Protein AF-A0A7Y8M3M2-F1 (afdb_monomer)

Foldseek 3Di:
DADADDCCVVQVFADDDALPDDLVRLVVRLVSGPVSVVLPPDVPGHHAPVVVVSVVSNVVSVVCVVCVQWPDKDQGPFDADSVNDTDSPDIDTGD

Nearest PDB structures (foldseek):
  8wzu-assembly1_B  TM=8.957E-01  e=5.532E-05  Nitrosopumilus maritimus SCM1
  4xz3-assembly1_D  TM=9.139E-01  e=3.434E-04  Candidatus Korarchaeum cryptofilum OPF8
  4xym-assembly1_B  TM=8.815E-01  e=2.646E-04  Candidatus Korarchaeum cryptofilum OPF8
  4xyl-assembly1_D  TM=8.698E-01  e=7.037E-04  Candidatus Korarchaeum cryptofilum OPF8
  4xyl-assembly1_B  TM=8.741E-01  e=1.442E-03  Candidatus Korarchaeum cryptofilum OPF8

Structure (mmCIF, N/CA/C/O backbone):
data_AF-A0A7Y8M3M2-F1
#
_entry.id   AF-A0A7Y8M3M2-F1
#
loop_
_atom_site.group_PDB
_atom_site.id
_atom_site.type_symbol
_atom_site.label_atom_id
_atom_site.label_alt_id
_atom_site.label_comp_id
_atom_site.label_asym_id
_atom_site.label_entity_id
_atom_site.label_seq_id
_atom_site.pdbx_PDB_ins_code
_atom_site.Cartn_x
_atom_site.Cartn_y
_atom_site.Cartn_z
_atom_site.occupancy
_atom_site.B_iso_or_equiv
_atom_site.auth_seq_id
_atom_site.auth_comp_id
_atom_site.auth_asym_id
_atom_site.auth_atom_id
_atom_site.pdbx_PDB_model_num
ATOM 1 N N . PHE A 1 1 ? -1.622 4.253 -3.449 1.00 85.69 1 PHE A N 1
ATOM 2 C CA . PHE A 1 1 ? -2.327 3.914 -2.193 1.00 85.69 1 PHE A CA 1
ATOM 3 C C . PHE A 1 1 ? -3.344 4.997 -1.921 1.00 85.69 1 PHE A C 1
ATOM 5 O O . PHE A 1 1 ? -3.001 6.162 -2.080 1.00 85.69 1 PHE A O 1
ATOM 12 N N . GLY A 1 2 ? -4.567 4.638 -1.563 1.00 86.44 2 GLY A N 1
ATOM 13 C CA . GLY A 1 2 ? -5.634 5.610 -1.405 1.00 86.44 2 GLY A CA 1
ATOM 14 C C . GLY A 1 2 ? -6.941 4.956 -1.005 1.00 86.44 2 GLY A C 1
ATOM 15 O O . GLY A 1 2 ? -7.013 3.730 -0.896 1.00 86.44 2 GLY A O 1
ATOM 16 N N . SER A 1 3 ? -7.956 5.778 -0.754 1.00 84.75 3 SER A N 1
ATOM 17 C CA . SER A 1 3 ? -9.304 5.270 -0.489 1.00 84.75 3 SER A CA 1
ATOM 18 C C . SER A 1 3 ? -9.805 4.401 -1.654 1.00 84.75 3 SER A C 1
ATOM 20 O O . SER A 1 3 ? -9.389 4.594 -2.794 1.00 84.75 3 SER A O 1
ATOM 22 N N . GLY A 1 4 ? -10.667 3.424 -1.360 1.00 75.06 4 GLY A N 1
ATOM 23 C CA . GLY A 1 4 ? -11.331 2.569 -2.351 1.00 75.06 4 GLY A CA 1
ATOM 24 C C . GLY A 1 4 ? -12.821 2.905 -2.500 1.00 75.06 4 GLY A C 1
ATOM 25 O O . GLY A 1 4 ? -13.405 3.581 -1.653 1.00 75.06 4 GLY A O 1
ATOM 26 N N . GLY A 1 5 ? -13.462 2.397 -3.557 1.00 71.31 5 GLY A N 1
ATOM 27 C CA . GLY A 1 5 ? -14.914 2.502 -3.771 1.00 71.31 5 GLY A CA 1
ATOM 28 C C . GLY A 1 5 ? -15.360 3.560 -4.791 1.00 71.31 5 GLY A C 1
ATOM 29 O O . GLY A 1 5 ? -14.562 4.197 -5.468 1.00 71.31 5 GLY A O 1
ATOM 30 N N . LYS A 1 6 ? -16.679 3.747 -4.931 1.00 66.81 6 LYS A N 1
ATOM 31 C CA . LYS A 1 6 ? -17.287 4.550 -6.018 1.00 66.81 6 LYS A CA 1
ATOM 32 C C . LYS A 1 6 ? -16.860 6.029 -6.039 1.00 66.81 6 LYS A C 1
ATOM 34 O O . LYS A 1 6 ? -16.984 6.683 -7.067 1.00 66.81 6 LYS A O 1
ATOM 39 N N . TYR A 1 7 ? -16.394 6.566 -4.915 1.00 64.69 7 TYR A N 1
ATOM 40 C CA . TYR A 1 7 ? -16.104 7.994 -4.763 1.00 64.69 7 TYR A CA 1
ATOM 41 C C . TYR A 1 7 ? -14.617 8.345 -4.876 1.00 64.69 7 TYR A C 1
ATOM 43 O O . TYR A 1 7 ? -14.270 9.500 -4.658 1.00 64.69 7 TYR A O 1
ATOM 51 N N . VAL A 1 8 ? -13.748 7.392 -5.229 1.00 66.31 8 VAL A N 1
ATOM 52 C CA . VAL A 1 8 ? -12.290 7.612 -5.307 1.00 66.31 8 VAL A CA 1
ATOM 53 C C . VAL A 1 8 ? -11.913 8.730 -6.275 1.00 66.31 8 VAL A C 1
ATOM 55 O O . VAL A 1 8 ? -11.040 9.526 -5.965 1.00 66.31 8 VAL A O 1
ATOM 58 N N . GLU A 1 9 ? -12.613 8.860 -7.403 1.00 62.94 9 GLU A N 1
ATOM 59 C CA . GLU A 1 9 ? -12.353 9.938 -8.371 1.00 62.94 9 GLU A CA 1
ATOM 60 C C . GLU A 1 9 ? -12.709 11.338 -7.836 1.00 62.94 9 GLU A C 1
ATOM 62 O O . GLU A 1 9 ? -12.227 12.339 -8.356 1.00 62.94 9 GLU A O 1
ATOM 67 N N . TYR A 1 10 ? -13.540 11.421 -6.792 1.00 65.75 10 TYR A N 1
ATOM 68 C CA . TYR A 1 10 ? -13.991 12.680 -6.186 1.00 65.75 10 TYR A CA 1
ATOM 69 C C . TYR A 1 10 ? -13.289 12.989 -4.863 1.00 65.75 10 TYR A C 1
ATOM 71 O O . TYR A 1 10 ? -13.168 14.145 -4.459 1.00 65.75 10 TYR A O 1
ATOM 79 N N . ILE A 1 11 ? -12.861 11.948 -4.153 1.00 68.81 11 ILE A N 1
ATOM 80 C CA . ILE A 1 11 ? -12.082 12.048 -2.932 1.00 68.81 11 ILE A CA 1
ATOM 81 C C . ILE A 1 11 ? -10.632 11.895 -3.375 1.00 68.81 11 ILE A C 1
ATOM 83 O O . ILE A 1 11 ? -10.142 10.778 -3.465 1.00 68.81 11 ILE A O 1
ATOM 87 N N . GLU A 1 12 ? -9.966 13.016 -3.666 1.00 80.62 12 GLU A N 1
ATOM 88 C CA . GLU A 1 12 ? -8.537 13.105 -4.019 1.00 80.62 12 GLU A CA 1
ATOM 89 C C . GLU A 1 12 ? -7.629 12.618 -2.863 1.00 80.62 12 GLU A C 1
ATOM 91 O O . GLU A 1 12 ? -6.879 13.373 -2.251 1.00 80.62 12 GLU A O 1
ATOM 96 N N . ASP A 1 13 ? -7.746 11.344 -2.503 1.00 89.69 13 ASP A N 1
ATOM 97 C CA . ASP A 1 13 ? -7.081 10.680 -1.389 1.00 89.69 13 ASP A CA 1
ATOM 98 C C . ASP A 1 13 ? -6.206 9.560 -1.929 1.00 89.69 13 ASP A C 1
ATOM 100 O O . ASP A 1 13 ? -6.462 8.379 -1.701 1.00 89.69 13 ASP A O 1
ATOM 104 N N . THR A 1 14 ? -5.218 9.940 -2.734 1.00 8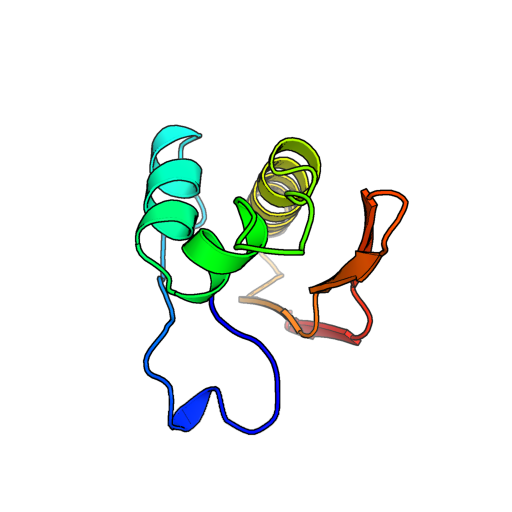9.06 14 THR A N 1
ATOM 105 C CA . THR A 1 14 ? -4.279 9.011 -3.360 1.00 89.06 14 THR A CA 1
ATOM 106 C C . THR A 1 14 ? -2.859 9.540 -3.246 1.00 89.06 14 THR A C 1
ATOM 108 O O . THR A 1 14 ? -2.586 10.706 -3.516 1.00 89.06 14 THR A O 1
ATOM 111 N N . VAL A 1 15 ? -1.935 8.648 -2.898 1.00 91.81 15 VAL A N 1
ATOM 112 C CA . VAL A 1 15 ? -0.492 8.880 -2.940 1.00 91.81 15 VAL A CA 1
ATOM 113 C C . VAL 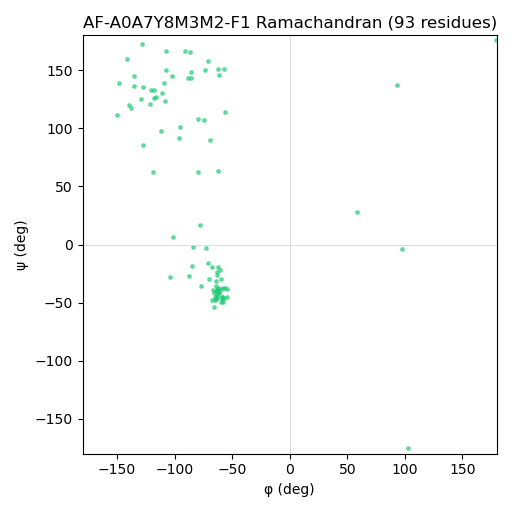A 1 15 ? 0.148 7.906 -3.925 1.00 91.81 15 VAL A C 1
ATOM 115 O O . VAL A 1 15 ? -0.110 6.695 -3.890 1.00 91.81 15 VAL A O 1
ATOM 118 N N . ILE A 1 16 ? 1.009 8.452 -4.784 1.00 89.94 16 ILE A N 1
ATOM 119 C CA . ILE A 1 16 ? 1.813 7.722 -5.768 1.00 89.94 16 ILE A CA 1
ATOM 120 C C . ILE A 1 16 ? 3.280 7.748 -5.324 1.00 89.94 16 ILE A C 1
ATOM 122 O O . ILE A 1 16 ? 3.781 8.769 -4.836 1.00 89.94 16 ILE A O 1
ATOM 126 N N . ARG A 1 17 ? 3.967 6.616 -5.485 1.00 93.06 17 ARG A N 1
ATOM 127 C CA . ARG A 1 17 ? 5.406 6.453 -5.248 1.00 93.06 17 ARG A CA 1
ATOM 128 C C . ARG A 1 17 ? 6.013 5.540 -6.311 1.00 93.06 17 ARG A C 1
ATOM 130 O O . ARG A 1 17 ? 5.303 4.780 -6.964 1.00 93.06 17 ARG A O 1
ATOM 137 N N . SER A 1 18 ? 7.330 5.645 -6.470 1.00 92.19 18 SER A N 1
ATOM 138 C CA . SER A 1 18 ? 8.136 4.710 -7.262 1.00 92.19 18 SER A CA 1
ATOM 139 C C . SER A 1 18 ? 8.070 3.303 -6.666 1.00 92.19 18 SER A C 1
ATOM 141 O O . SER A 1 18 ? 7.966 3.179 -5.451 1.00 92.19 18 SER A O 1
ATOM 143 N N . ALA A 1 19 ? 8.207 2.257 -7.488 1.00 90.06 19 ALA A N 1
ATOM 144 C CA . ALA A 1 19 ? 8.351 0.879 -7.005 1.00 90.06 19 ALA A CA 1
ATOM 145 C C . ALA A 1 19 ? 9.637 0.675 -6.172 1.00 90.06 19 ALA A C 1
ATOM 147 O O . ALA A 1 19 ? 9.687 -0.198 -5.310 1.00 90.06 19 ALA A O 1
ATOM 148 N N . TYR A 1 20 ? 10.659 1.517 -6.375 1.00 93.44 20 TYR A N 1
ATOM 149 C CA . TYR A 1 20 ? 11.862 1.583 -5.536 1.00 93.44 20 TYR A CA 1
ATOM 150 C C . TYR A 1 20 ? 11.594 2.377 -4.251 1.00 93.44 20 TYR A C 1
ATOM 152 O O . TYR A 1 20 ? 12.165 3.445 -4.037 1.00 93.44 20 TYR A O 1
AT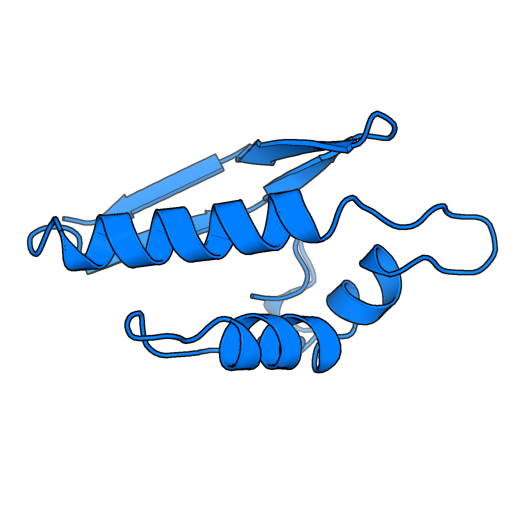OM 160 N N . LEU A 1 21 ? 10.676 1.876 -3.432 1.00 94.94 21 LEU A N 1
ATOM 161 C CA . LEU A 1 21 ? 10.230 2.521 -2.202 1.00 94.94 21 LEU A CA 1
ATOM 162 C C . LEU A 1 21 ? 10.857 1.884 -0.958 1.00 94.94 21 LEU A C 1
ATOM 164 O O . LEU A 1 21 ? 11.088 0.677 -0.889 1.00 94.94 21 LEU A O 1
ATOM 168 N N . THR A 1 22 ? 11.129 2.720 0.035 1.00 96.12 22 THR A N 1
ATOM 169 C CA . THR A 1 22 ? 11.605 2.328 1.362 1.00 96.12 22 THR A CA 1
ATOM 170 C C . THR A 1 22 ? 10.433 2.097 2.316 1.00 96.12 22 THR A C 1
ATOM 172 O O . THR A 1 22 ? 9.309 2.513 2.051 1.00 96.12 22 THR A O 1
ATOM 175 N N . GLU A 1 23 ? 10.686 1.478 3.473 1.00 95.38 23 GLU A N 1
ATOM 176 C CA . GLU A 1 23 ? 9.674 1.378 4.542 1.00 95.38 23 GLU A CA 1
ATOM 177 C C . GLU A 1 23 ? 9.160 2.763 4.969 1.00 95.38 23 GLU A C 1
ATOM 179 O O . GLU A 1 23 ? 7.966 2.942 5.196 1.00 95.38 23 GLU A O 1
ATOM 184 N N . PHE A 1 24 ? 10.051 3.762 5.002 1.00 96.69 24 PHE A N 1
ATOM 185 C CA . PHE A 1 24 ? 9.686 5.144 5.302 1.00 96.69 24 PHE A CA 1
ATOM 186 C C . PHE A 1 24 ? 8.701 5.709 4.270 1.00 96.69 24 PHE A C 1
ATOM 188 O O . PHE A 1 24 ? 7.725 6.349 4.652 1.00 96.69 24 PHE A O 1
ATOM 195 N N . ASP A 1 25 ? 8.908 5.431 2.979 1.00 97.12 25 ASP A N 1
ATOM 196 C CA . ASP A 1 25 ? 7.976 5.858 1.931 1.00 97.12 25 ASP A CA 1
ATOM 197 C C . ASP A 1 25 ? 6.592 5.223 2.120 1.00 97.12 25 ASP A C 1
ATOM 199 O O . ASP A 1 25 ? 5.585 5.908 1.953 1.00 97.12 25 ASP A O 1
ATOM 203 N N . ILE A 1 26 ? 6.521 3.940 2.504 1.00 96.81 26 ILE A N 1
ATOM 204 C CA . ILE A 1 26 ? 5.241 3.261 2.777 1.00 96.81 26 ILE A CA 1
ATOM 205 C C . ILE A 1 26 ? 4.527 3.921 3.958 1.00 96.81 26 ILE A C 1
ATOM 207 O O . ILE A 1 26 ? 3.327 4.196 3.882 1.00 96.81 26 ILE A O 1
ATOM 211 N N . ASP A 1 27 ? 5.257 4.192 5.037 1.00 96.19 27 ASP A N 1
ATOM 212 C CA . ASP A 1 27 ? 4.714 4.867 6.214 1.00 96.19 27 ASP A CA 1
ATOM 213 C C . ASP A 1 27 ? 4.164 6.247 5.855 1.00 96.19 27 ASP A C 1
ATOM 215 O O . ASP A 1 27 ? 3.049 6.600 6.241 1.00 96.19 27 ASP A O 1
ATOM 219 N N . GLU A 1 28 ? 4.915 7.014 5.069 1.00 96.12 28 GLU A N 1
ATOM 220 C CA . GLU A 1 28 ? 4.504 8.331 4.598 1.00 96.12 28 GLU A CA 1
ATOM 221 C C . GLU A 1 28 ? 3.254 8.248 3.705 1.00 96.12 28 GLU A C 1
ATOM 223 O O . GLU A 1 28 ? 2.306 9.011 3.893 1.00 96.12 28 GLU A O 1
ATOM 228 N N . MET A 1 29 ? 3.206 7.288 2.772 1.00 95.19 29 MET A N 1
ATOM 229 C CA . MET A 1 29 ? 2.046 7.044 1.905 1.00 95.19 29 MET A CA 1
ATOM 230 C C . MET A 1 29 ? 0.779 6.771 2.710 1.00 95.19 29 MET A C 1
ATOM 232 O O . MET A 1 29 ? -0.274 7.330 2.402 1.00 95.19 29 MET A O 1
ATOM 236 N N . ILE A 1 30 ? 0.873 5.912 3.727 1.00 95.25 30 ILE A N 1
ATOM 237 C CA . ILE A 1 30 ? -0.265 5.588 4.583 1.00 95.25 30 ILE A CA 1
ATOM 238 C C . ILE A 1 30 ? -0.667 6.842 5.366 1.00 95.25 30 ILE A C 1
ATOM 240 O O . ILE A 1 30 ? -1.809 7.283 5.266 1.00 95.25 30 ILE A O 1
ATOM 244 N N . ASN A 1 31 ? 0.265 7.477 6.076 1.00 94.06 31 ASN A N 1
ATOM 245 C CA . ASN A 1 31 ? -0.026 8.609 6.963 1.00 94.06 31 ASN A CA 1
ATOM 246 C C . ASN A 1 31 ? -0.574 9.853 6.243 1.00 94.06 31 ASN A C 1
ATOM 248 O O . ASN A 1 31 ? -1.322 10.633 6.841 1.00 94.06 31 ASN A O 1
ATOM 252 N N . ASN A 1 32 ? -0.248 10.026 4.961 1.00 93.00 32 ASN A N 1
ATOM 253 C CA . ASN A 1 32 ? -0.697 11.161 4.154 1.00 93.00 32 ASN A CA 1
ATOM 254 C C . ASN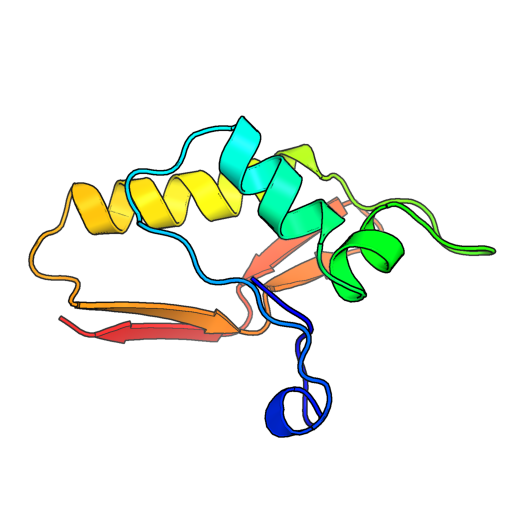 A 1 32 ? -2.088 10.986 3.527 1.00 93.00 32 ASN A C 1
ATOM 256 O O . ASN A 1 32 ? -2.576 11.917 2.888 1.00 93.00 32 ASN A O 1
ATOM 260 N N . THR A 1 33 ? -2.751 9.843 3.723 1.00 93.00 33 THR A N 1
ATOM 261 C CA . THR A 1 33 ? -4.111 9.609 3.210 1.00 93.00 33 THR A CA 1
ATOM 262 C C . THR A 1 33 ? -5.163 9.623 4.318 1.00 93.00 33 THR A C 1
ATOM 264 O O . THR A 1 33 ? -4.911 9.270 5.473 1.00 93.00 33 THR A O 1
ATOM 267 N N . LYS A 1 34 ? -6.389 10.022 3.975 1.00 90.56 34 LYS A N 1
ATOM 268 C CA . LYS A 1 34 ? -7.566 9.945 4.846 1.00 90.56 34 LYS A CA 1
ATOM 269 C C . LYS A 1 34 ? -7.880 8.492 5.179 1.00 90.56 34 LYS A C 1
ATOM 271 O O . LYS A 1 34 ? -8.125 8.206 6.349 1.00 90.56 34 LYS A O 1
ATOM 276 N N . ILE A 1 35 ? -7.813 7.581 4.200 1.00 90.81 35 ILE A N 1
ATOM 277 C CA . ILE A 1 35 ? -7.977 6.146 4.471 1.00 90.81 35 ILE A CA 1
ATOM 278 C C . ILE A 1 35 ? -6.914 5.640 5.444 1.00 90.81 35 ILE A C 1
ATOM 280 O O . ILE A 1 35 ? -7.240 4.889 6.355 1.00 90.81 35 ILE A O 1
ATOM 284 N N . GLY A 1 36 ? -5.678 6.131 5.327 1.00 92.50 36 GLY A N 1
ATOM 285 C CA . GLY A 1 36 ? -4.596 5.858 6.262 1.00 92.50 36 GLY A CA 1
ATOM 286 C C . GLY A 1 36 ? -4.959 6.183 7.703 1.00 92.50 36 GLY A C 1
ATOM 287 O O . GLY A 1 36 ? -4.748 5.363 8.592 1.00 92.50 36 GLY A O 1
ATOM 288 N N . LYS A 1 37 ? -5.571 7.346 7.944 1.00 89.88 37 LYS A N 1
ATOM 289 C CA . LYS A 1 37 ? -6.054 7.731 9.281 1.00 89.88 37 LYS A CA 1
ATOM 290 C C . LYS A 1 37 ? -7.164 6.812 9.791 1.00 89.88 37 LYS A C 1
ATOM 292 O O . LYS A 1 37 ? -7.203 6.542 10.983 1.00 89.88 37 LYS A O 1
ATOM 297 N N . ILE A 1 38 ? -8.037 6.330 8.906 1.00 90.00 38 ILE A N 1
ATOM 298 C CA . ILE A 1 38 ? -9.119 5.400 9.262 1.00 90.00 38 ILE A CA 1
ATOM 299 C C . ILE A 1 38 ? -8.545 4.040 9.670 1.00 90.00 38 ILE A C 1
ATOM 301 O O . ILE A 1 38 ? -8.887 3.528 10.730 1.00 90.00 38 ILE A O 1
ATOM 305 N N . ILE A 1 39 ? -7.617 3.485 8.885 1.00 91.06 39 ILE A N 1
ATOM 306 C CA . ILE A 1 39 ? -7.022 2.170 9.173 1.00 91.06 39 ILE A CA 1
ATOM 307 C C . ILE A 1 39 ? -6.070 2.180 10.380 1.00 91.06 39 ILE A C 1
ATOM 309 O O . ILE A 1 39 ? -5.788 1.123 10.935 1.00 91.06 39 ILE A O 1
ATOM 313 N N . HIS A 1 40 ? -5.619 3.355 10.835 1.00 91.62 40 HIS A N 1
ATOM 314 C CA . HIS A 1 40 ? -4.967 3.529 12.143 1.00 91.62 40 HIS A CA 1
ATOM 315 C C . HIS A 1 40 ? -5.942 3.430 13.331 1.00 91.62 40 HIS A C 1
ATOM 317 O O . HIS A 1 40 ? -5.510 3.486 14.483 1.00 91.62 40 HIS A O 1
ATOM 323 N N . GLY A 1 41 ? -7.237 3.266 13.065 1.00 88.81 41 GLY A N 1
ATOM 324 C CA . GLY A 1 41 ? -8.299 3.252 14.055 1.00 88.81 41 GLY A CA 1
ATOM 325 C C . GLY A 1 41 ? -8.918 4.636 14.234 1.00 88.81 41 GLY A C 1
ATOM 326 O O . GLY A 1 41 ? -8.240 5.661 14.328 1.00 88.81 41 GLY A O 1
ATOM 327 N N . VAL A 1 42 ? -10.243 4.658 14.323 1.00 88.06 42 VAL A N 1
ATOM 328 C CA . VAL A 1 42 ? -11.046 5.842 14.646 1.00 88.06 42 VAL A CA 1
ATOM 329 C C . VAL A 1 42 ? -11.995 5.508 15.789 1.00 88.06 42 VAL A C 1
ATOM 331 O O . VAL A 1 42 ? -12.087 4.370 16.242 1.00 88.06 42 VAL A O 1
ATOM 334 N N . ARG A 1 43 ? -12.695 6.508 16.329 1.00 89.88 43 ARG A N 1
ATOM 335 C CA . ARG A 1 43 ? -13.589 6.293 17.472 1.00 89.88 43 ARG A CA 1
ATOM 336 C C . ARG A 1 43 ? -14.638 5.218 17.149 1.00 89.88 43 ARG A C 1
ATOM 338 O O . ARG A 1 43 ? -15.536 5.471 16.357 1.00 89.88 43 ARG A O 1
ATOM 345 N N . GLY A 1 44 ? -14.566 4.087 17.852 1.00 85.75 44 GLY A N 1
ATOM 346 C CA . GLY A 1 44 ? -15.495 2.961 17.697 1.00 85.75 44 GLY A CA 1
ATOM 347 C C . GLY A 1 44 ? -14.993 1.834 16.790 1.00 85.75 44 GLY A C 1
ATOM 348 O O . GLY A 1 44 ? -15.659 0.809 16.721 1.00 85.75 44 GLY A O 1
ATOM 349 N N . GLU A 1 45 ? -13.824 1.984 16.163 1.00 85.88 45 GLU A N 1
ATOM 350 C CA . GLU A 1 45 ? -13.227 0.991 15.265 1.00 85.88 45 GLU A CA 1
ATOM 351 C C . GLU A 1 45 ? -11.786 0.680 15.692 1.00 85.88 45 GLU A C 1
ATOM 353 O O . GLU A 1 45 ? -11.009 1.578 16.029 1.00 85.88 45 GLU A O 1
ATOM 358 N N . ALA A 1 46 ? -11.425 -0.603 15.700 1.00 87.56 46 ALA A N 1
ATOM 359 C CA . ALA A 1 46 ? -10.060 -1.027 15.986 1.00 87.56 46 ALA A CA 1
ATOM 360 C C . ALA A 1 46 ? -9.132 -0.718 14.793 1.00 87.56 46 ALA A C 1
ATOM 362 O O . ALA A 1 46 ? -9.588 -0.729 13.649 1.00 87.56 46 ALA A O 1
ATOM 363 N N . PRO A 1 47 ? -7.833 -0.461 15.030 1.00 91.12 47 PRO A N 1
ATOM 364 C CA . PRO A 1 47 ? -6.864 -0.341 13.948 1.00 91.12 47 PRO A CA 1
ATOM 365 C C . PRO A 1 47 ? -6.753 -1.644 13.152 1.00 91.12 47 PRO A C 1
ATOM 367 O O . PRO A 1 47 ? -6.803 -2.738 13.720 1.00 91.12 47 PRO A O 1
ATOM 370 N N . ALA A 1 48 ? -6.517 -1.512 11.849 1.00 91.88 48 ALA A N 1
ATOM 371 C CA . ALA A 1 48 ? -6.086 -2.620 11.012 1.00 91.88 48 ALA A CA 1
ATOM 372 C C . ALA A 1 48 ? -4.636 -3.019 11.338 1.00 91.88 48 ALA A C 1
ATOM 374 O O . ALA A 1 48 ? -3.830 -2.206 11.801 1.00 91.88 48 ALA A O 1
ATOM 375 N N . ASP A 1 49 ? -4.261 -4.255 11.013 1.00 93.50 49 ASP A N 1
ATOM 376 C CA . ASP A 1 49 ? -2.868 -4.699 11.036 1.00 93.50 49 ASP A CA 1
ATOM 377 C C . ASP A 1 49 ? -2.070 -4.015 9.914 1.00 93.50 49 ASP A C 1
ATOM 379 O O . ASP A 1 49 ? -1.955 -4.496 8.781 1.00 93.50 49 ASP A O 1
ATOM 383 N N . LEU A 1 50 ? -1.499 -2.857 10.252 1.00 93.44 50 LEU A N 1
ATOM 384 C CA . LEU A 1 50 ? -0.712 -2.047 9.330 1.00 93.44 50 LEU A CA 1
ATOM 385 C C . LEU A 1 50 ? 0.498 -2.802 8.782 1.00 93.44 50 LEU A C 1
ATOM 387 O O . LEU A 1 50 ? 0.889 -2.553 7.647 1.00 93.44 50 LEU A O 1
ATOM 391 N N . ASN A 1 51 ? 1.080 -3.743 9.531 1.00 94.75 51 ASN A N 1
ATOM 392 C CA . ASN A 1 51 ? 2.233 -4.497 9.043 1.00 94.75 51 ASN A CA 1
ATOM 393 C C . ASN A 1 51 ? 1.839 -5.393 7.870 1.00 94.75 51 ASN A C 1
ATOM 395 O O . ASN A 1 51 ? 2.579 -5.476 6.890 1.00 94.75 51 ASN A O 1
ATOM 399 N N . LYS A 1 52 ? 0.655 -6.015 7.912 1.00 94.81 52 LYS A N 1
ATOM 400 C CA . LYS A 1 52 ? 0.146 -6.787 6.770 1.00 94.81 52 LYS A CA 1
ATOM 401 C C . LYS A 1 52 ? -0.098 -5.899 5.547 1.00 94.81 52 LYS A C 1
ATOM 403 O O . LYS A 1 52 ? 0.252 -6.301 4.439 1.00 94.81 52 LYS A O 1
ATOM 408 N N . ILE A 1 53 ? -0.625 -4.686 5.734 1.00 94.44 53 ILE A N 1
ATOM 409 C CA . ILE A 1 53 ? -0.849 -3.729 4.634 1.00 94.44 53 ILE A CA 1
ATOM 410 C C . ILE A 1 53 ? 0.487 -3.293 4.019 1.00 94.44 53 ILE A C 1
ATOM 412 O O . ILE A 1 53 ? 0.655 -3.354 2.800 1.00 94.44 53 ILE A O 1
ATOM 416 N N . LYS A 1 54 ? 1.466 -2.914 4.850 1.00 95.56 54 LYS A N 1
ATOM 417 C CA . LYS A 1 54 ? 2.817 -2.540 4.402 1.00 95.56 54 LYS A CA 1
ATOM 418 C C . LYS A 1 54 ? 3.490 -3.679 3.637 1.00 95.56 54 LYS A C 1
ATOM 420 O O . LYS A 1 54 ? 4.019 -3.465 2.548 1.00 95.56 54 LYS A O 1
ATOM 425 N N . ASN A 1 55 ? 3.392 -4.903 4.156 1.00 95.44 55 ASN A N 1
ATOM 426 C CA . ASN A 1 55 ? 3.922 -6.095 3.498 1.00 95.44 55 ASN A CA 1
ATOM 427 C C . ASN A 1 55 ? 3.258 -6.357 2.141 1.00 95.44 55 ASN A C 1
ATOM 429 O O . ASN A 1 55 ? 3.954 -6.742 1.202 1.00 95.44 55 ASN A O 1
ATOM 433 N N . ALA A 1 56 ? 1.949 -6.124 2.001 1.00 94.81 56 ALA A N 1
ATOM 434 C CA . ALA A 1 56 ? 1.262 -6.245 0.716 1.00 94.81 56 ALA A CA 1
ATOM 435 C C . ALA A 1 56 ? 1.792 -5.221 -0.304 1.00 94.81 56 ALA A C 1
ATOM 437 O O . ALA A 1 56 ? 2.157 -5.604 -1.414 1.00 94.81 56 ALA A O 1
ATOM 438 N N . ILE A 1 57 ? 1.928 -3.949 0.093 1.00 95.50 57 ILE A N 1
ATOM 439 C CA . ILE A 1 57 ? 2.492 -2.882 -0.755 1.00 95.50 57 ILE A CA 1
ATOM 440 C C . ILE A 1 57 ? 3.910 -3.250 -1.211 1.00 95.50 57 ILE A C 1
ATOM 442 O O . ILE A 1 57 ? 4.209 -3.222 -2.406 1.00 95.50 57 ILE A O 1
ATOM 446 N N . LYS A 1 58 ? 4.767 -3.662 -0.271 1.00 96.44 58 LYS A N 1
ATOM 447 C CA . LYS A 1 58 ? 6.145 -4.081 -0.553 1.00 96.44 58 LYS A CA 1
ATOM 448 C C . LYS A 1 58 ? 6.210 -5.287 -1.486 1.00 96.44 58 LYS A C 1
ATOM 450 O O . LYS A 1 58 ? 7.042 -5.318 -2.387 1.0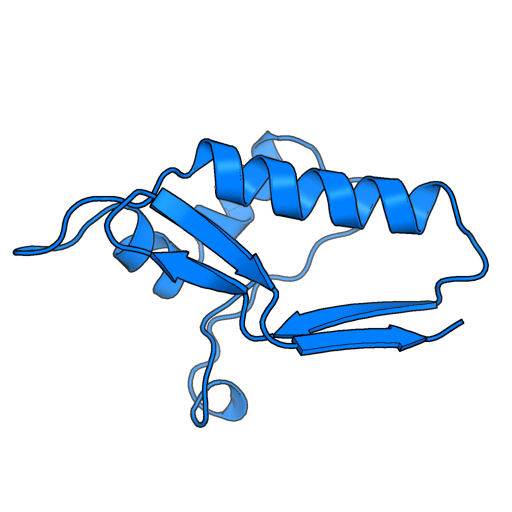0 96.44 58 LYS A O 1
ATOM 455 N N . SER A 1 59 ? 5.327 -6.265 -1.294 1.00 95.38 59 SER A N 1
ATOM 456 C CA . SER A 1 59 ? 5.280 -7.473 -2.124 1.00 95.38 59 SER A CA 1
ATOM 457 C C . SER A 1 59 ? 4.890 -7.150 -3.566 1.00 95.38 59 SER A C 1
ATOM 459 O O . SER A 1 59 ? 5.519 -7.665 -4.487 1.00 95.38 59 SER A O 1
ATOM 461 N N . VAL A 1 60 ? 3.916 -6.257 -3.779 1.00 95.31 60 VAL A N 1
ATOM 462 C CA . VAL A 1 60 ? 3.538 -5.799 -5.127 1.00 95.31 60 VAL A CA 1
ATOM 463 C C . VAL A 1 60 ? 4.681 -5.026 -5.782 1.00 95.31 60 VAL A C 1
ATOM 465 O O . VAL A 1 60 ? 5.019 -5.299 -6.931 1.00 95.31 60 VAL A O 1
ATOM 468 N N . ALA A 1 61 ? 5.325 -4.113 -5.050 1.00 95.56 61 ALA A N 1
ATOM 469 C CA . ALA A 1 61 ? 6.470 -3.366 -5.564 1.00 95.56 61 ALA A CA 1
ATOM 470 C C . ALA A 1 61 ? 7.617 -4.301 -5.980 1.00 95.56 61 ALA A C 1
ATOM 472 O O . ALA A 1 61 ? 8.126 -4.202 -7.094 1.00 95.56 61 ALA A O 1
ATOM 473 N N . GLN A 1 62 ? 7.968 -5.270 -5.128 1.00 96.38 62 GLN A N 1
ATOM 474 C CA . GLN A 1 62 ? 9.001 -6.259 -5.432 1.00 96.38 62 GLN A CA 1
ATOM 475 C C . GLN A 1 62 ? 8.624 -7.147 -6.625 1.00 96.38 62 GLN A C 1
ATOM 477 O O . GLN A 1 62 ? 9.488 -7.461 -7.440 1.00 96.38 62 GLN A O 1
ATOM 482 N N . MET A 1 63 ? 7.352 -7.540 -6.748 1.00 96.12 63 MET A N 1
ATOM 483 C CA . MET A 1 63 ? 6.858 -8.297 -7.899 1.00 96.12 63 MET A CA 1
ATOM 484 C C . MET A 1 63 ? 7.069 -7.513 -9.196 1.00 96.12 63 MET A C 1
ATOM 486 O O . MET A 1 63 ? 7.655 -8.049 -10.129 1.00 96.12 63 MET A O 1
ATOM 490 N N . MET A 1 64 ? 6.668 -6.240 -9.240 1.00 95.25 64 MET A N 1
ATOM 491 C CA . MET A 1 64 ? 6.863 -5.394 -10.423 1.00 95.25 64 MET A CA 1
ATOM 492 C C . MET A 1 64 ? 8.348 -5.189 -10.759 1.00 95.25 64 MET A C 1
ATOM 494 O O . MET A 1 64 ? 8.717 -5.193 -11.925 1.00 95.25 64 MET A O 1
ATOM 498 N N . LEU A 1 65 ? 9.219 -5.054 -9.752 1.00 95.31 65 LEU A N 1
ATOM 499 C CA . LEU A 1 65 ? 10.667 -4.920 -9.963 1.00 95.31 65 LEU A CA 1
ATOM 500 C C . LEU A 1 65 ? 11.338 -6.205 -10.468 1.00 95.31 65 LEU A C 1
ATOM 502 O O . LEU A 1 65 ? 12.360 -6.135 -11.146 1.00 95.31 65 LEU A O 1
ATOM 506 N N . ASN A 1 66 ? 10.801 -7.371 -10.108 1.00 97.38 66 ASN A N 1
ATOM 507 C CA . ASN A 1 66 ? 11.338 -8.668 -10.522 1.00 97.38 66 ASN A CA 1
ATOM 508 C C . ASN A 1 66 ? 10.818 -9.117 -11.897 1.00 97.38 66 ASN A C 1
ATOM 510 O O . ASN A 1 66 ? 11.419 -9.999 -12.508 1.00 97.38 66 ASN A O 1
ATOM 514 N N . HIS A 1 67 ? 9.716 -8.528 -12.362 1.00 96.69 67 HIS A N 1
ATOM 515 C CA . HIS A 1 67 ? 9.007 -8.902 -13.581 1.00 96.69 67 HIS A CA 1
ATOM 516 C C . HIS A 1 67 ? 8.811 -7.674 -14.463 1.00 96.69 67 HIS A C 1
ATOM 518 O O . HIS A 1 67 ? 7.771 -7.019 -14.419 1.00 96.69 67 HIS A O 1
ATOM 524 N N . ASN A 1 68 ? 9.825 -7.368 -15.273 1.00 94.75 68 ASN A N 1
ATOM 525 C CA . ASN A 1 68 ? 9.838 -6.196 -16.153 1.00 94.75 68 ASN A CA 1
ATOM 526 C C . ASN A 1 68 ? 8.719 -6.215 -17.206 1.00 94.75 68 ASN A C 1
ATOM 528 O O . ASN A 1 68 ? 8.407 -5.174 -17.779 1.00 94.75 68 ASN A O 1
ATOM 532 N N . GLU A 1 69 ? 8.146 -7.385 -17.488 1.00 97.19 69 GLU A N 1
ATOM 533 C CA . GLU A 1 69 ? 6.954 -7.520 -18.312 1.00 97.19 69 GLU A CA 1
ATOM 534 C C . GLU A 1 69 ? 5.739 -6.846 -17.669 1.00 97.19 69 GLU A C 1
ATOM 536 O O . GLU A 1 69 ? 4.920 -6.306 -18.390 1.00 97.19 69 GLU A O 1
ATOM 541 N N . ILE A 1 70 ? 5.623 -6.790 -16.339 1.00 95.75 70 ILE A N 1
ATOM 542 C CA . ILE A 1 70 ? 4.469 -6.181 -15.669 1.00 95.75 70 ILE A CA 1
ATOM 543 C C . ILE A 1 70 ? 4.555 -4.652 -15.766 1.00 95.75 70 ILE A C 1
ATOM 545 O O . ILE A 1 70 ? 5.321 -3.999 -15.060 1.00 95.75 70 ILE A O 1
ATOM 549 N N . THR A 1 71 ? 3.707 -4.068 -16.608 1.00 92.69 71 THR A N 1
ATOM 550 C CA . THR A 1 71 ? 3.603 -2.613 -16.813 1.00 92.69 71 THR A CA 1
ATOM 551 C C . THR A 1 71 ? 2.648 -1.934 -15.830 1.00 92.69 71 THR A C 1
ATOM 553 O O . THR A 1 71 ? 2.825 -0.75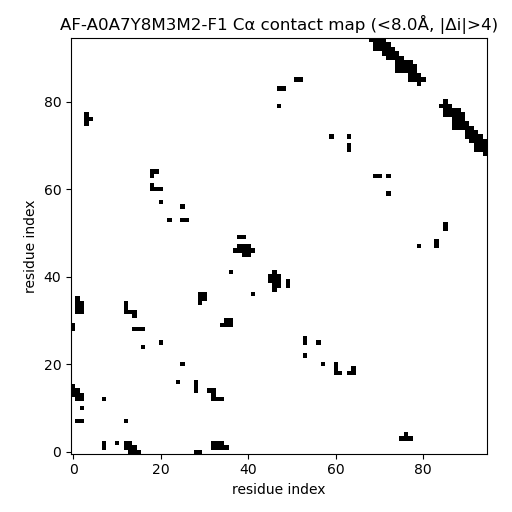8 -15.514 1.00 92.69 71 THR A O 1
ATOM 556 N N . GLU A 1 72 ? 1.647 -2.661 -15.326 1.00 92.81 72 GLU A N 1
ATOM 557 C CA .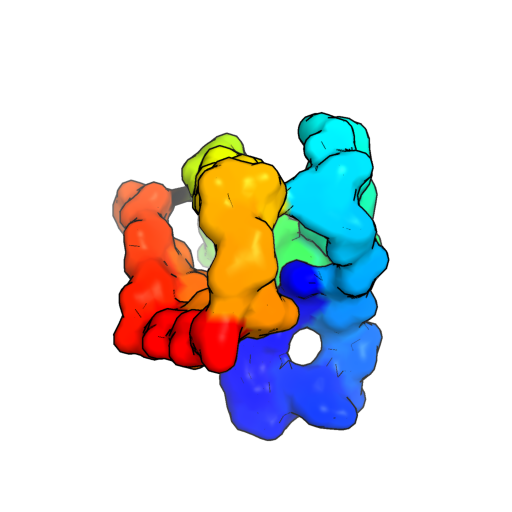 GLU A 1 72 ? 0.653 -2.164 -14.369 1.00 92.81 72 GLU A CA 1
ATOM 558 C C . GLU A 1 72 ? 0.187 -3.296 -13.445 1.00 92.81 72 GLU A C 1
ATOM 560 O O . GLU A 1 72 ? -0.058 -4.415 -13.901 1.00 92.81 72 GLU A O 1
ATOM 565 N N . CYS A 1 73 ? 0.025 -2.994 -12.156 1.00 93.44 73 CYS A N 1
ATOM 566 C CA . CYS A 1 73 ? -0.616 -3.872 -11.183 1.00 93.44 73 CYS A CA 1
ATOM 567 C C . CYS A 1 73 ? -1.535 -3.033 -10.288 1.00 93.44 73 CYS A C 1
ATOM 569 O O . CYS A 1 73 ? -1.068 -2.134 -9.586 1.00 93.44 73 CYS A O 1
ATOM 571 N N . ASP A 1 74 ? -2.832 -3.318 -10.333 1.00 92.06 74 ASP A N 1
ATOM 572 C CA . ASP A 1 74 ? -3.868 -2.613 -9.582 1.00 92.06 74 ASP A CA 1
ATOM 573 C C . ASP A 1 74 ? -4.619 -3.606 -8.689 1.00 92.06 74 ASP A C 1
ATOM 575 O O . ASP A 1 74 ? -5.173 -4.596 -9.171 1.00 92.06 74 ASP A O 1
ATOM 579 N N . LEU A 1 75 ? -4.597 -3.354 -7.379 1.00 92.81 75 LEU A N 1
ATOM 580 C CA . LEU A 1 75 ? -5.299 -4.136 -6.361 1.00 92.81 75 LEU A CA 1
ATOM 581 C C . LEU A 1 75 ? -6.414 -3.258 -5.802 1.00 92.81 75 LEU A C 1
ATOM 583 O O . LEU A 1 75 ? -6.169 -2.430 -4.918 1.00 92.81 75 LEU A O 1
ATOM 587 N N . ASN A 1 76 ? -7.634 -3.432 -6.305 1.00 89.31 76 ASN A N 1
ATOM 588 C CA . ASN A 1 76 ? -8.751 -2.584 -5.911 1.00 89.31 76 ASN A CA 1
ATOM 589 C C . ASN A 1 76 ? -10.103 -3.325 -5.985 1.00 89.31 76 ASN A C 1
ATOM 591 O O . ASN A 1 76 ? -10.586 -3.569 -7.085 1.00 89.31 76 ASN A O 1
ATOM 595 N N . PRO A 1 77 ? -10.768 -3.619 -4.850 1.00 90.00 77 PRO A N 1
ATOM 596 C CA . PRO A 1 77 ? -10.382 -3.234 -3.496 1.00 90.00 77 PRO A CA 1
ATOM 597 C C . PRO A 1 77 ? -9.397 -4.218 -2.849 1.00 90.00 77 PRO A C 1
ATOM 599 O O . PRO A 1 77 ? -9.468 -5.434 -3.043 1.00 90.00 77 PRO A O 1
ATOM 602 N N . LEU A 1 78 ? -8.534 -3.673 -1.990 1.00 90.62 78 LEU A N 1
ATOM 603 C CA . LEU A 1 78 ? -7.798 -4.427 -0.978 1.00 90.62 78 LEU A CA 1
ATOM 604 C C . LEU A 1 78 ? -8.576 -4.343 0.344 1.00 90.62 78 LEU A C 1
ATOM 606 O O . LEU A 1 78 ? -8.557 -3.316 1.021 1.00 90.62 78 LEU A O 1
ATOM 610 N N . ALA A 1 79 ? -9.312 -5.399 0.680 1.00 90.12 79 ALA A N 1
ATOM 611 C CA . ALA A 1 79 ? -10.175 -5.455 1.853 1.00 90.12 79 ALA A CA 1
ATOM 612 C C . ALA A 1 79 ? -9.416 -5.943 3.093 1.00 90.12 79 ALA A C 1
ATOM 614 O O . ALA A 1 79 ? -8.586 -6.847 3.000 1.00 90.12 79 ALA A O 1
ATOM 615 N N . VAL A 1 80 ? -9.754 -5.382 4.257 1.00 90.00 80 VAL A N 1
ATOM 616 C CA . VAL A 1 80 ? -9.288 -5.841 5.572 1.00 90.00 80 VAL A CA 1
ATOM 617 C C . VAL A 1 80 ? -10.499 -6.318 6.369 1.00 90.00 80 VAL A C 1
ATOM 619 O O . VAL A 1 80 ? -11.484 -5.591 6.475 1.00 90.00 80 VAL A O 1
ATOM 622 N N . THR A 1 81 ? -10.456 -7.540 6.896 1.00 89.19 81 THR A N 1
ATOM 623 C CA . THR A 1 81 ? -11.529 -8.093 7.740 1.00 89.19 81 THR A CA 1
ATOM 624 C C . THR A 1 81 ? -11.347 -7.705 9.204 1.00 89.19 81 THR A C 1
ATOM 626 O O . THR A 1 81 ? -10.244 -7.353 9.617 1.00 89.19 81 THR A O 1
ATOM 629 N N . GLU A 1 82 ? -12.387 -7.886 10.021 1.00 85.94 82 GLU A N 1
ATOM 630 C CA . GLU A 1 82 ? -12.322 -7.691 11.481 1.00 85.94 82 GLU A CA 1
ATOM 631 C C . GLU A 1 82 ? -11.200 -8.525 12.133 1.00 85.94 82 GLU A C 1
ATOM 633 O O . GLU A 1 82 ? -10.454 -8.020 12.968 1.00 85.94 82 GLU A O 1
ATOM 638 N N . ASP A 1 83 ? -10.979 -9.756 11.653 1.00 89.19 83 ASP A N 1
ATOM 639 C CA . ASP A 1 83 ? -9.877 -10.630 12.098 1.00 89.19 83 ASP A CA 1
ATOM 640 C C . ASP A 1 83 ? -8.495 -10.266 11.504 1.00 89.19 83 ASP A C 1
ATOM 642 O O . ASP A 1 83 ? -7.564 -11.075 11.510 1.00 89.19 83 ASP A O 1
ATOM 646 N N . ASN A 1 84 ? -8.337 -9.058 10.954 1.00 87.56 84 ASN A N 1
ATOM 647 C CA . ASN A 1 84 ? -7.100 -8.553 10.348 1.00 87.56 84 ASN A CA 1
ATOM 648 C C . ASN A 1 84 ? -6.558 -9.394 9.178 1.00 87.56 84 ASN A C 1
ATOM 650 O O . ASN A 1 84 ? -5.348 -9.421 8.929 1.00 87.56 84 ASN A O 1
ATOM 654 N N . ASN A 1 85 ? -7.416 -10.099 8.444 1.00 90.69 85 ASN A N 1
ATOM 655 C CA . ASN A 1 85 ? -7.022 -10.739 7.191 1.00 90.69 85 ASN A CA 1
ATOM 656 C C . ASN A 1 85 ? -7.145 -9.743 6.039 1.00 90.69 85 ASN A C 1
ATOM 658 O O . ASN A 1 85 ? -8.061 -8.923 6.024 1.00 90.69 85 ASN A O 1
ATOM 662 N N . ILE A 1 86 ? -6.216 -9.821 5.085 1.00 92.00 86 ILE A N 1
ATOM 663 C CA . ILE A 1 86 ? -6.191 -8.947 3.912 1.00 92.00 86 ILE A CA 1
ATOM 664 C C . ILE A 1 86 ? -6.527 -9.764 2.672 1.00 92.00 86 ILE A C 1
ATOM 666 O O . ILE A 1 86 ? -5.916 -10.806 2.436 1.00 92.00 86 ILE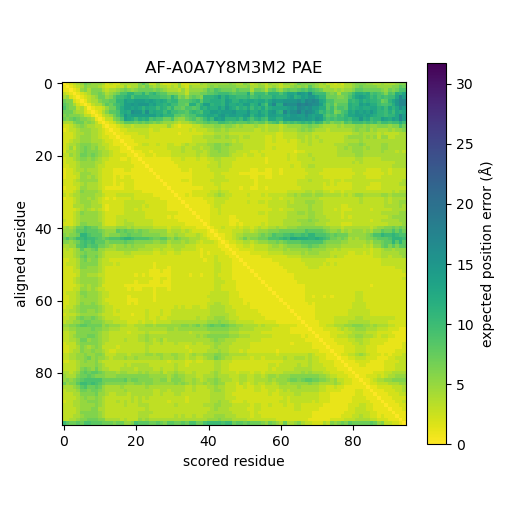 A O 1
ATOM 670 N N . PHE A 1 8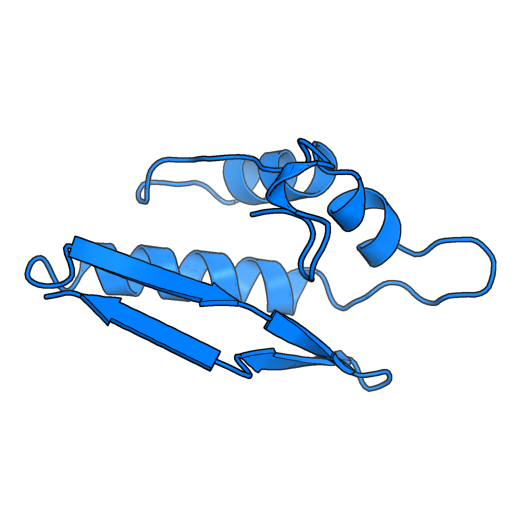7 ? -7.459 -9.260 1.869 1.00 93.06 87 PHE A N 1
ATOM 671 C CA . PHE A 1 87 ? -7.880 -9.878 0.618 1.00 93.06 87 PHE A CA 1
ATOM 672 C C . PHE A 1 87 ? -7.834 -8.860 -0.515 1.00 93.06 87 PHE A C 1
ATOM 674 O O . PHE A 1 87 ? -8.472 -7.812 -0.438 1.00 93.06 87 PHE A O 1
ATOM 681 N N . ALA A 1 88 ? -7.112 -9.177 -1.588 1.00 93.38 88 ALA A N 1
ATOM 682 C CA . ALA A 1 88 ? -7.300 -8.491 -2.859 1.00 93.38 88 ALA A CA 1
ATOM 683 C C . ALA A 1 88 ? -8.539 -9.099 -3.526 1.00 93.38 88 ALA A C 1
ATOM 685 O O . ALA A 1 88 ? -8.523 -10.266 -3.912 1.00 93.38 88 ALA A O 1
ATOM 686 N N . VAL A 1 89 ? -9.635 -8.343 -3.562 1.00 94.00 89 VAL A N 1
ATOM 687 C CA . VAL A 1 89 ? -10.925 -8.835 -4.075 1.00 94.00 89 VAL A CA 1
ATOM 688 C C . VAL A 1 89 ? -10.929 -8.856 -5.600 1.00 94.00 89 VAL A C 1
ATOM 690 O O . VAL A 1 89 ? -11.496 -9.764 -6.200 1.00 94.00 89 VAL A O 1
ATOM 693 N N . ASP A 1 90 ? -10.271 -7.870 -6.206 1.00 93.62 90 ASP A N 1
ATOM 694 C CA . ASP A 1 90 ? -10.010 -7.796 -7.637 1.00 93.62 90 ASP A CA 1
ATOM 695 C C . ASP A 1 90 ? -8.556 -7.376 -7.874 1.00 93.62 90 ASP A C 1
ATOM 697 O O . ASP A 1 90 ? -7.976 -6.609 -7.094 1.00 93.62 90 ASP A O 1
ATOM 701 N N . VAL A 1 91 ? -7.964 -7.930 -8.931 1.00 95.25 91 VAL A N 1
ATOM 702 C CA . VAL A 1 91 ? -6.575 -7.684 -9.317 1.00 95.25 91 VAL A CA 1
ATOM 703 C C . VAL A 1 91 ? -6.501 -7.561 -10.831 1.00 95.25 91 VAL A C 1
ATOM 705 O O . VAL A 1 91 ? -6.794 -8.514 -11.554 1.00 95.25 91 VAL A O 1
ATOM 708 N N . ARG A 1 92 ? -6.035 -6.408 -11.316 1.00 95.56 92 ARG A N 1
ATOM 709 C CA . ARG A 1 92 ? -5.721 -6.191 -12.731 1.00 95.56 92 ARG A CA 1
ATOM 710 C C . ARG A 1 92 ? -4.210 -6.123 -12.907 1.00 95.56 92 ARG A C 1
ATOM 712 O O . ARG A 1 92 ? -3.550 -5.287 -12.298 1.00 95.56 92 ARG A O 1
ATOM 719 N N . ILE A 1 93 ? -3.672 -6.983 -13.769 1.00 96.19 93 ILE A N 1
ATOM 720 C CA . ILE A 1 93 ? -2.259 -6.980 -14.163 1.00 96.19 93 ILE A CA 1
ATOM 721 C C . ILE A 1 93 ? -2.189 -6.772 -15.669 1.00 96.19 93 ILE A C 1
ATOM 723 O O . ILE A 1 93 ? -2.907 -7.430 -16.425 1.00 96.19 93 ILE A O 1
ATOM 727 N N . LYS A 1 94 ? -1.316 -5.865 -16.100 1.00 96.44 94 LYS A N 1
ATOM 728 C CA . LYS A 1 94 ? -1.016 -5.639 -17.511 1.00 96.44 94 LYS A CA 1
ATOM 729 C C . LYS A 1 94 ? 0.450 -5.942 -17.766 1.00 96.44 94 LYS A C 1
ATOM 731 O O . LYS A 1 94 ? 1.305 -5.345 -17.112 1.00 96.44 94 LYS A O 1
ATOM 736 N N . CYS A 1 95 ? 0.712 -6.816 -18.731 1.00 95.12 95 CYS A N 1
ATOM 737 C CA . CYS A 1 95 ? 2.057 -7.125 -19.205 1.00 95.12 95 CYS A CA 1
ATOM 738 C C . CYS A 1 95 ? 2.333 -6.549 -20.601 1.00 95.12 95 CYS A C 1
ATOM 740 O O . CYS A 1 95 ? 1.345 -6.185 -21.283 1.00 95.12 95 CYS A O 1
#

Sequence (95 aa):
FGSGGKYVEYIEDTVIRSAYLTEFDIDEMINNTKIGKIIHGVRGEAPADLNKIKNAIKSVAQMMLNHNEITECDLNPLAVTEDNNIFAVDVRIKC

Radius of gyration: 13.47 Å; Cα contacts (8 Å, |Δi|>4): 118; chains: 1; bounding box: 29×24×37 Å

pLDDT: mean 90.47, std 7.71, range [62.94, 97.38]

Secondary structure (DSSP, 8-state):
-B--STTTTTS--B----SS--HHHHHHHHHTSHHHHHHT--TTSPPP-HHHHHHHHHHHHHHHHH-TT--EEEE--EEE-TT--EEES-EEEE-

Mean predicted aligned error: 3.81 Å

Solvent-accessible surface area (backbone atoms only — not comparable to full-atom values): 5700 Å² total; per-residue (Å²): 90,56,52,73,68,96,54,37,91,76,49,91,32,69,42,87,79,65,67,90,59,54,74,65,53,52,53,50,46,37,69,75,21,67,50,34,51,48,44,66,31,48,96,95,47,77,53,52,55,57,66,61,53,49,49,50,55,51,50,52,28,51,48,42,72,75,34,80,60,48,77,43,78,47,64,63,48,66,44,72,47,95,88,56,47,77,42,69,77,35,76,51,76,40,104